Protein AF-A0A7C5D9Q6-F1 (afdb_monomer)

Nearest PDB structures (foldseek):
  1lss-assembly1_A  TM=7.230E-01  e=3.521E-05  Methanocaldococcus jannaschii
  3l4b-assembly1_G  TM=8.053E-01  e=1.606E-04  Thermotoga maritima MSB8
  3l4b-assembly1_D  TM=8.063E-01  e=1.715E-04  Thermotoga maritima MSB8
  4gx5-assembly2_D-3  TM=7.142E-01  e=1.726E-03  Geobacter sulfurreducens PCA
  4gx5-assembly1_A-2  TM=7.140E-01  e=2.401E-03  Geobacter sulfurreducens PCA

Mean predicted aligned error: 12.42 Å

pLDDT: mean 73.27, std 10.48, range [44.25, 91.19]

Radius of gyration: 16.5 Å; Cα contacts (8 Å, |Δi|>4): 208; chains: 1; bounding box: 35×38×38 Å

Secondary structure (DSSP, 8-state):
-----PPPSS-GGG--HHHHHHHHH-SEEEES-HHHHHHHHHHHHHHHT------EEEE--TTTHHHHHHHHHHHHHHS-----EEES-HHHHHHHHHHH---EEES-TT-HHHHHHTTGGG-S-EEE--SSHHHHHHHHHHHHHHT-S-EEE--S---

Solvent-accessible surface area (backbone atoms only — not comparable to full-atom values): 9258 Å² total; per-residue (Å²): 75,83,70,90,74,82,78,52,79,97,40,74,85,69,52,49,71,68,56,53,57,48,53,32,69,30,56,68,46,79,34,66,51,58,67,63,50,52,51,52,51,52,53,47,29,68,76,66,69,54,65,71,58,50,79,50,78,42,69,41,42,95,92,48,39,68,65,50,45,65,75,38,43,69,60,48,58,74,42,69,44,90,59,76,47,70,33,75,48,51,70,57,20,54,50,46,24,72,75,70,73,32,59,45,42,63,32,50,73,74,38,67,69,48,37,56,75,65,46,37,41,76,31,72,58,44,78,32,78,53,93,48,48,67,57,19,51,47,26,49,52,50,40,49,74,52,44,25,72,32,75,49,58,48,62,90,70,86,122

Foldseek 3Di:
DDDDADDDDPDPVPHDPVNLVCQQPDQEAEEQDPVVVVVSVVVCCVVVVGNGRHDDYDHDDDVCPVVVCVVCLVVCVVPDDADEAEECDPVVQVVCCVVSVHHYHNDQLLDLVSCVVVVLQPAQEAEAEDPAVVSQVSSVVSSVVSHHNYYYYDDPDPD

Sequence (159 aa):
MLTLLPTPIGNIAYITYRTLTILESCELILCEDTRVTKHLLSILKERYSLTLSFKDIYSFHQHNGKERLEFLAERIKNERVVLVAIDLNRDVCEMVSAKLGVPAIAGNATDVATLEEAEIGRTDVAVGMMRQSADNLAFCLLAKSAGAKRIITRMANPK

Structure (mmCIF, N/CA/C/O backbone):
data_AF-A0A7C5D9Q6-F1
#
_entry.id   AF-A0A7C5D9Q6-F1
#
loop_
_atom_site.group_PDB
_atom_site.id
_atom_site.type_symbol
_atom_site.label_atom_id
_atom_site.label_alt_id
_atom_site.label_comp_id
_atom_site.label_asym_id
_atom_site.label_entity_id
_atom_site.label_seq_id
_atom_site.pdbx_PDB_ins_code
_atom_site.Cartn_x
_atom_site.Cartn_y
_atom_site.Cartn_z
_atom_site.occupancy
_atom_site.B_iso_or_equiv
_atom_site.auth_seq_id
_atom_site.auth_comp_id
_atom_site.auth_asym_id
_atom_site.auth_atom_id
_atom_site.pdbx_PDB_model_num
ATOM 1 N N . MET A 1 1 ? -4.559 -5.906 5.889 1.00 51.72 1 MET A N 1
ATOM 2 C CA . MET A 1 1 ? -4.710 -5.375 4.518 1.00 51.72 1 MET A CA 1
ATOM 3 C C . MET A 1 1 ? -4.022 -4.022 4.467 1.00 51.72 1 MET A C 1
ATOM 5 O O . MET A 1 1 ? -4.468 -3.126 5.175 1.00 51.72 1 MET A O 1
ATOM 9 N N . LEU A 1 2 ? -2.920 -3.855 3.720 1.00 53.56 2 LEU A N 1
ATOM 10 C CA . LEU A 1 2 ? -2.207 -2.575 3.667 1.00 53.56 2 LEU A CA 1
ATOM 11 C C . LEU A 1 2 ? -3.015 -1.620 2.796 1.00 53.56 2 LEU A C 1
ATOM 13 O O . LEU A 1 2 ? -3.079 -1.774 1.580 1.00 53.56 2 LEU A O 1
ATOM 17 N N . THR A 1 3 ? -3.653 -0.645 3.434 1.00 50.47 3 THR A N 1
ATOM 18 C CA . THR A 1 3 ? -4.518 0.304 2.742 1.00 50.47 3 THR A CA 1
ATOM 19 C C . THR A 1 3 ? -3.914 1.686 2.844 1.00 50.47 3 THR A C 1
ATOM 21 O O . THR A 1 3 ? -3.947 2.311 3.900 1.00 50.47 3 THR A O 1
ATOM 24 N N . LEU A 1 4 ? -3.354 2.183 1.746 1.00 55.75 4 LEU A N 1
ATOM 25 C CA . LEU A 1 4 ? -2.854 3.548 1.724 1.00 55.75 4 LEU A CA 1
ATOM 26 C C . LEU A 1 4 ? -4.045 4.507 1.771 1.00 55.75 4 LEU A C 1
ATOM 28 O O . LEU A 1 4 ? -4.987 4.342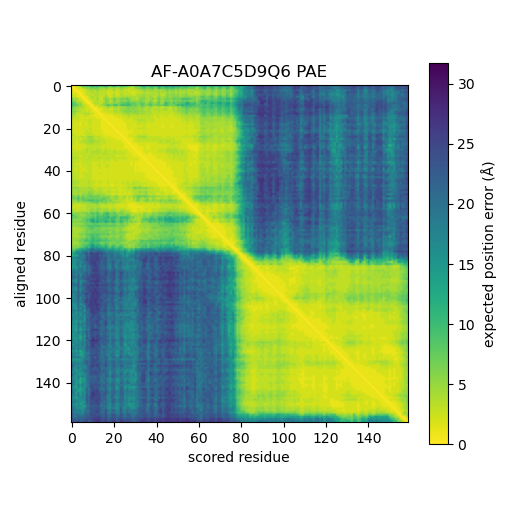 1.001 1.00 55.75 4 LEU A O 1
ATOM 32 N N . LEU A 1 5 ? -4.042 5.506 2.651 1.00 52.62 5 LEU A N 1
ATOM 33 C CA . LEU A 1 5 ? -5.137 6.470 2.823 1.00 52.62 5 LEU A CA 1
ATOM 34 C C . LEU A 1 5 ? -4.762 7.839 2.248 1.00 52.62 5 LEU A C 1
ATOM 36 O O . LEU A 1 5 ? -3.602 8.226 2.349 1.00 52.62 5 LEU A O 1
ATOM 40 N N . PRO A 1 6 ? -5.700 8.576 1.626 1.00 53.03 6 PRO A N 1
ATOM 41 C CA . PRO A 1 6 ? -5.412 9.899 1.116 1.00 53.03 6 PRO A CA 1
ATOM 42 C C . PRO A 1 6 ? -5.662 10.869 2.271 1.00 53.03 6 PRO A C 1
ATOM 44 O O . PRO A 1 6 ? -6.768 10.926 2.815 1.00 53.03 6 PRO A O 1
ATOM 47 N N . THR A 1 7 ? -4.651 11.620 2.687 1.00 55.91 7 THR A N 1
ATOM 48 C CA . THR A 1 7 ? -4.880 12.687 3.660 1.00 55.91 7 THR A CA 1
ATOM 49 C C . THR A 1 7 ? -5.537 13.876 2.949 1.00 55.91 7 THR A C 1
ATOM 51 O O . THR A 1 7 ? -5.125 14.230 1.842 1.00 55.91 7 THR A O 1
ATOM 54 N N . PRO A 1 8 ? -6.586 14.490 3.526 1.00 53.56 8 PRO A N 1
ATOM 55 C CA . PRO A 1 8 ? -7.181 15.686 2.944 1.00 53.56 8 PRO A CA 1
ATOM 56 C C . PRO A 1 8 ? -6.153 16.820 2.924 1.00 53.56 8 PRO A C 1
ATOM 58 O O . PRO A 1 8 ? -5.582 17.161 3.960 1.00 53.56 8 PRO A O 1
ATOM 61 N N . ILE A 1 9 ? -5.922 17.413 1.754 1.00 60.47 9 ILE A N 1
ATOM 62 C CA . ILE A 1 9 ? -5.013 18.554 1.606 1.00 60.47 9 ILE A CA 1
ATOM 63 C C . ILE A 1 9 ? -5.833 19.834 1.776 1.00 60.47 9 ILE A C 1
ATOM 65 O O . ILE A 1 9 ? -6.719 20.124 0.974 1.00 60.47 9 ILE A O 1
ATOM 69 N N . GLY A 1 10 ? -5.563 20.590 2.840 1.00 58.69 10 GLY A N 1
ATOM 70 C CA . GLY A 1 10 ? -6.128 21.925 3.081 1.00 58.69 10 GLY A CA 1
ATOM 71 C C . GLY A 1 10 ? -7.603 21.977 3.506 1.00 58.69 10 GLY A C 1
ATOM 72 O O . GLY A 1 10 ? -7.984 22.910 4.205 1.00 58.69 10 GLY A O 1
ATOM 73 N N . ASN A 1 11 ? -8.432 20.988 3.153 1.00 74.81 11 ASN A N 1
ATOM 74 C CA . ASN A 1 11 ? -9.836 20.927 3.569 1.00 74.81 11 ASN A CA 1
ATOM 75 C C . ASN A 1 11 ? -10.263 19.505 3.954 1.00 74.81 11 ASN A C 1
ATOM 77 O O . ASN A 1 11 ? -10.269 18.591 3.132 1.00 74.81 11 ASN A O 1
ATOM 81 N N . ILE A 1 12 ? -10.694 19.342 5.206 1.00 72.38 12 ILE A N 1
ATOM 82 C CA . ILE A 1 12 ? -11.163 18.068 5.766 1.00 72.38 12 ILE A CA 1
ATOM 83 C C . ILE A 1 12 ? -12.399 17.517 5.050 1.00 72.38 12 ILE A C 1
ATOM 85 O O . ILE A 1 12 ? -12.555 16.301 4.986 1.00 72.38 12 ILE A O 1
ATOM 89 N N . ALA A 1 13 ? -13.234 18.370 4.450 1.00 76.12 13 ALA A N 1
ATOM 90 C CA . ALA A 1 13 ? -14.422 17.936 3.715 1.00 76.12 13 ALA A CA 1
ATOM 91 C C . ALA A 1 13 ? -14.105 17.059 2.488 1.00 76.12 13 ALA A C 1
ATOM 93 O O . ALA A 1 13 ? -14.994 16.385 1.979 1.00 76.12 13 ALA A O 1
ATOM 94 N N . TYR A 1 14 ? -12.850 17.034 2.026 1.00 76.31 14 TYR A N 1
ATOM 95 C CA . TYR A 1 14 ? -12.409 16.164 0.934 1.00 76.31 14 TYR A CA 1
ATOM 96 C C . TYR A 1 14 ? -12.137 14.720 1.364 1.00 76.31 14 TYR A C 1
ATOM 98 O O . TYR A 1 14 ? -11.804 13.879 0.526 1.00 76.31 14 TYR A O 1
ATOM 106 N N . ILE A 1 15 ? -12.270 14.400 2.655 1.00 73.00 15 ILE A N 1
ATOM 107 C CA . ILE A 1 15 ? -12.149 13.020 3.106 1.00 73.00 15 ILE A CA 1
ATOM 108 C C . ILE A 1 15 ? -13.320 12.176 2.593 1.00 73.00 15 ILE A C 1
ATOM 110 O O . ILE A 1 15 ? -14.485 12.548 2.701 1.00 73.00 15 ILE A O 1
ATOM 114 N N . THR A 1 16 ? -13.009 11.014 2.019 1.00 75.81 16 THR A N 1
ATOM 115 C CA . THR A 1 16 ? -14.039 10.106 1.499 1.00 75.81 16 THR A CA 1
ATOM 116 C C . THR A 1 16 ? -14.626 9.245 2.610 1.00 75.81 16 THR A C 1
ATOM 118 O O . THR A 1 16 ? -13.912 8.854 3.535 1.00 75.81 16 THR A O 1
ATOM 121 N N . TYR A 1 17 ? -15.893 8.845 2.467 1.00 79.50 17 TYR A N 1
ATOM 122 C CA . TYR A 1 17 ? -16.523 7.888 3.381 1.00 79.50 17 TYR A CA 1
ATOM 123 C C . TYR A 1 17 ? -15.722 6.579 3.494 1.00 79.50 17 TYR A C 1
ATOM 125 O O . TYR A 1 17 ? -15.516 6.065 4.589 1.00 79.50 17 TYR A O 1
ATOM 133 N N . ARG A 1 18 ? -15.147 6.096 2.381 1.00 70.44 18 ARG A N 1
ATOM 134 C CA . ARG A 1 18 ? -14.270 4.913 2.383 1.00 70.44 18 ARG A CA 1
ATOM 135 C C . ARG A 1 18 ? -13.062 5.104 3.309 1.00 70.44 18 ARG A C 1
ATOM 137 O O . ARG A 1 18 ? -12.752 4.203 4.080 1.00 70.44 18 ARG A O 1
ATOM 144 N N . THR A 1 19 ? -12.406 6.266 3.278 1.00 71.25 19 THR A N 1
ATOM 145 C CA . THR A 1 19 ? -11.290 6.576 4.190 1.00 71.25 19 THR A CA 1
ATOM 146 C C . THR A 1 19 ? -11.724 6.491 5.653 1.00 71.25 19 THR A C 1
ATOM 148 O O . THR A 1 19 ? -11.007 5.897 6.450 1.00 71.25 19 THR A O 1
ATOM 151 N N . LEU A 1 20 ? -12.901 7.028 5.991 1.00 78.94 20 LEU A N 1
ATOM 152 C CA . LEU A 1 20 ? -13.446 6.980 7.352 1.00 78.94 20 LEU A CA 1
ATOM 153 C C . LEU A 1 20 ? -13.665 5.532 7.814 1.00 78.94 20 LEU A C 1
ATOM 155 O O . LEU A 1 20 ? -13.127 5.140 8.843 1.00 78.94 20 LEU A O 1
ATOM 159 N N . THR A 1 21 ? -14.328 4.705 6.999 1.00 80.00 21 THR A N 1
ATOM 160 C CA . THR A 1 21 ? -14.588 3.291 7.344 1.00 80.00 21 THR A CA 1
ATOM 161 C C . THR A 1 21 ? -13.310 2.470 7.555 1.00 80.00 21 THR A C 1
ATOM 163 O O . THR A 1 21 ? -13.255 1.592 8.416 1.00 80.00 21 THR A O 1
ATOM 166 N N . ILE A 1 22 ? -12.250 2.764 6.793 1.00 70.75 22 ILE A N 1
ATOM 167 C CA . ILE A 1 22 ? -10.950 2.103 6.962 1.00 70.75 22 ILE A CA 1
ATOM 168 C C . ILE A 1 22 ? -10.277 2.570 8.257 1.00 70.75 22 ILE A C 1
ATOM 170 O O . ILE A 1 22 ? -9.684 1.752 8.948 1.00 70.75 22 ILE A O 1
ATOM 174 N N . LEU A 1 23 ? -10.373 3.856 8.606 1.00 74.38 23 LEU A N 1
ATOM 175 C CA . LEU A 1 23 ? -9.816 4.388 9.856 1.00 74.38 23 LEU A CA 1
ATOM 176 C C . LEU A 1 23 ? -10.498 3.811 11.105 1.00 74.38 23 LEU A C 1
ATOM 178 O O . LEU A 1 23 ? -9.845 3.650 12.133 1.00 74.38 23 LEU A O 1
ATOM 182 N N . GLU A 1 24 ? -11.790 3.492 11.03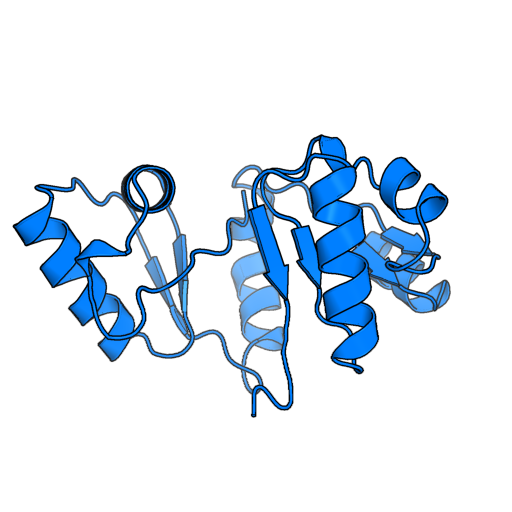0 1.00 80.81 24 GLU A N 1
ATOM 183 C CA . GLU A 1 24 ? -12.522 2.868 12.142 1.00 80.81 24 GLU A CA 1
ATOM 184 C C . GLU A 1 24 ? -12.155 1.393 12.351 1.00 80.81 24 GLU A C 1
ATOM 186 O O . GLU A 1 24 ? -12.166 0.906 13.483 1.00 80.81 24 GLU A O 1
ATOM 191 N N . SER A 1 25 ? -11.799 0.694 11.271 1.00 75.62 25 SER A N 1
ATOM 192 C CA . SER A 1 25 ? -11.538 -0.752 11.269 1.00 75.62 25 SER A CA 1
ATOM 193 C C . SER A 1 25 ? -10.056 -1.134 11.221 1.00 75.62 25 SER A C 1
ATOM 195 O O . SER A 1 25 ? -9.737 -2.319 11.308 1.00 75.62 25 SER A O 1
ATOM 197 N N . CYS A 1 26 ? -9.137 -0.175 11.072 1.00 70.50 26 CYS A N 1
ATOM 198 C CA . CYS A 1 26 ? -7.708 -0.471 11.038 1.00 70.50 26 CYS A CA 1
ATOM 199 C C . CYS A 1 26 ? -7.143 -0.753 12.437 1.00 70.50 26 CYS A C 1
ATOM 201 O O . CYS A 1 26 ? -7.572 -0.169 13.428 1.00 70.50 26 CYS A O 1
ATOM 203 N N . GLU A 1 27 ? -6.138 -1.631 12.510 1.00 73.94 27 GLU A N 1
ATOM 204 C CA . GLU A 1 27 ? -5.421 -1.948 13.756 1.00 73.94 27 GLU A CA 1
ATOM 205 C C . GLU A 1 27 ? -4.095 -1.180 13.891 1.00 73.94 27 GLU A C 1
ATOM 207 O O . GLU A 1 27 ? -3.603 -0.966 15.001 1.00 73.94 27 GLU A O 1
ATOM 212 N N . LEU A 1 28 ? -3.540 -0.725 12.764 1.00 74.88 28 LEU A N 1
ATOM 213 C CA . LEU A 1 28 ? -2.219 -0.116 12.649 1.00 74.88 28 LEU A CA 1
ATOM 214 C C . LEU A 1 28 ? -2.243 1.040 11.642 1.00 74.88 28 LEU A C 1
ATOM 216 O O . LEU A 1 28 ? -2.767 0.894 10.535 1.00 74.88 28 LEU A O 1
ATOM 220 N N . ILE A 1 29 ? -1.617 2.169 11.990 1.00 73.38 29 ILE A N 1
ATOM 221 C CA . ILE A 1 29 ? -1.418 3.304 11.075 1.00 73.38 29 ILE A CA 1
ATOM 222 C C . ILE A 1 29 ? 0.075 3.564 10.874 1.00 73.38 29 ILE A C 1
ATOM 224 O O . ILE A 1 29 ? 0.825 3.767 11.830 1.00 73.38 29 ILE A O 1
ATOM 228 N N . LEU A 1 30 ? 0.493 3.619 9.609 1.00 73.38 30 LEU A N 1
ATOM 229 C CA . LEU A 1 30 ? 1.813 4.089 9.193 1.00 73.38 30 LEU A CA 1
ATOM 230 C C . LEU A 1 30 ? 1.662 5.465 8.547 1.00 73.38 30 LEU A C 1
ATOM 232 O O . LEU A 1 30 ? 0.877 5.627 7.614 1.00 73.38 30 LEU A O 1
ATOM 236 N N . CYS A 1 31 ? 2.394 6.457 9.043 1.00 64.38 31 CYS A N 1
ATOM 237 C CA . CYS A 1 31 ? 2.303 7.832 8.555 1.00 64.38 31 CYS A CA 1
ATOM 238 C C . CYS A 1 31 ? 3.662 8.533 8.572 1.00 64.38 31 CYS A C 1
ATOM 240 O O . CYS A 1 31 ? 4.518 8.188 9.376 1.00 64.38 31 CYS A O 1
ATOM 242 N N . GLU A 1 32 ? 3.856 9.550 7.738 1.00 67.25 32 GLU A N 1
ATOM 243 C CA . GLU A 1 32 ? 5.118 10.300 7.681 1.00 67.25 32 GLU A CA 1
ATOM 244 C C . GLU A 1 32 ? 5.403 11.045 8.997 1.00 67.25 32 GLU A C 1
ATOM 246 O O . GLU A 1 32 ? 6.430 10.814 9.639 1.00 67.25 32 GLU A O 1
ATOM 251 N N . ASP A 1 33 ? 4.442 11.858 9.451 1.00 76.00 33 ASP A N 1
ATOM 252 C CA . ASP A 1 33 ? 4.499 12.593 10.714 1.00 76.00 33 ASP A CA 1
ATOM 253 C C . ASP A 1 33 ? 3.347 12.173 11.639 1.00 76.00 33 ASP A C 1
ATOM 255 O O . ASP A 1 33 ? 2.159 12.386 11.364 1.00 76.00 33 ASP A O 1
ATOM 259 N N . THR A 1 34 ? 3.706 11.582 12.779 1.00 77.62 34 THR A N 1
ATOM 260 C CA . THR A 1 34 ? 2.738 11.100 13.773 1.00 77.62 34 THR A CA 1
ATOM 261 C C . THR A 1 34 ? 2.004 12.227 14.501 1.00 77.62 34 THR A C 1
ATOM 263 O O . THR A 1 34 ? 0.874 12.016 14.934 1.00 77.62 34 THR A O 1
ATOM 266 N N . ARG A 1 35 ? 2.587 13.425 14.631 1.00 81.31 35 ARG A N 1
ATOM 267 C CA . ARG A 1 35 ? 1.968 14.577 15.309 1.00 81.31 35 ARG A CA 1
ATOM 268 C C . ARG A 1 35 ? 0.850 15.151 14.450 1.00 81.31 35 ARG A C 1
ATOM 270 O O . ARG A 1 35 ? -0.275 15.293 14.924 1.00 81.31 35 ARG A O 1
ATOM 277 N N . VAL A 1 36 ? 1.148 15.398 13.174 1.00 75.25 36 VAL A N 1
ATOM 278 C CA . VAL A 1 36 ? 0.174 15.892 12.189 1.00 75.25 36 VAL A CA 1
ATOM 279 C C . VAL A 1 36 ? -0.955 14.879 12.006 1.00 75.25 36 VAL A C 1
ATOM 281 O O . VAL A 1 36 ? -2.130 15.240 12.045 1.00 75.25 36 VAL A O 1
ATOM 284 N N . THR A 1 37 ? -0.612 13.594 11.890 1.00 76.56 37 THR A N 1
ATOM 285 C CA . THR A 1 37 ? -1.602 12.525 11.707 1.00 76.56 37 THR A CA 1
ATOM 286 C C . THR A 1 37 ? -2.516 12.383 12.923 1.00 76.56 37 THR A C 1
ATOM 288 O O . THR A 1 37 ? -3.730 12.309 12.762 1.00 76.56 37 THR A O 1
ATOM 291 N N . LYS A 1 38 ? -1.976 12.419 14.149 1.00 82.81 38 LYS A N 1
ATOM 292 C CA . LYS A 1 38 ? -2.794 12.397 15.376 1.00 82.81 38 LYS A CA 1
ATOM 293 C C . LYS A 1 38 ? -3.744 13.590 15.454 1.00 82.81 38 LYS A C 1
ATOM 295 O O . LYS A 1 38 ? -4.902 13.416 15.825 1.00 82.81 38 LYS A O 1
ATOM 300 N N . HIS A 1 39 ? -3.277 14.779 15.073 1.00 82.31 39 HIS A N 1
ATOM 301 C CA . HIS A 1 39 ? -4.121 15.968 15.037 1.00 82.31 39 HIS A CA 1
ATOM 302 C C . HIS A 1 39 ? -5.268 15.822 14.025 1.00 82.31 39 HIS A C 1
ATOM 304 O O . HIS A 1 39 ? -6.426 16.029 14.383 1.00 82.31 39 HIS A O 1
ATOM 310 N N . LEU A 1 40 ? -4.974 15.367 12.801 1.00 77.00 40 LEU A N 1
ATOM 311 C CA . LEU A 1 40 ? -5.989 15.078 11.785 1.00 77.00 40 LEU A CA 1
ATOM 312 C C . LEU A 1 40 ? -7.025 14.060 12.286 1.00 77.00 40 LEU A C 1
ATOM 314 O O . LEU A 1 40 ? -8.224 14.303 12.172 1.00 77.00 40 LEU A O 1
ATOM 318 N N . LEU A 1 41 ? -6.581 12.944 12.871 1.00 81.44 41 LEU A N 1
ATOM 319 C CA . LEU A 1 41 ? -7.470 11.905 13.403 1.00 81.44 41 LEU A CA 1
ATOM 320 C C . LEU A 1 41 ? -8.393 12.440 14.502 1.00 81.44 41 LEU A C 1
ATOM 322 O O . LEU A 1 41 ? -9.564 12.070 14.531 1.00 81.44 41 LEU A O 1
ATOM 326 N N . SER A 1 42 ? -7.901 13.336 15.363 1.00 85.50 42 SER A N 1
ATOM 327 C CA . SER A 1 42 ? -8.724 13.995 16.383 1.00 85.50 42 SER A CA 1
ATOM 328 C C . SER A 1 42 ? -9.856 14.807 15.756 1.00 85.50 42 SER A C 1
ATOM 330 O O . SER A 1 42 ? -11.007 14.662 16.160 1.00 85.50 42 SER A O 1
ATOM 332 N N . ILE A 1 43 ? -9.550 15.615 14.736 1.00 85.62 43 ILE A N 1
ATOM 333 C CA . ILE A 1 43 ? -10.564 16.439 14.066 1.00 85.62 43 ILE A CA 1
ATOM 334 C C . ILE A 1 43 ? -11.587 15.553 13.346 1.00 85.62 43 ILE A C 1
ATOM 336 O O . ILE A 1 43 ? -12.786 15.815 13.399 1.00 85.62 43 ILE A O 1
ATOM 340 N N . LEU A 1 44 ? -11.130 14.490 12.679 1.00 79.81 44 LEU A N 1
ATOM 341 C CA . LEU A 1 44 ? -12.016 13.550 11.993 1.00 79.81 44 LEU A CA 1
ATOM 342 C C . LEU A 1 44 ? -12.933 12.815 12.972 1.00 79.81 44 LEU A C 1
ATOM 344 O O . LEU A 1 44 ? -14.120 12.660 12.697 1.00 79.81 44 LEU A O 1
ATOM 348 N N . LYS A 1 45 ? -12.395 12.407 14.125 1.00 87.56 45 LYS A N 1
ATOM 349 C CA . LYS A 1 45 ? -13.160 11.764 15.191 1.00 87.56 45 LYS A CA 1
ATOM 350 C C . LYS A 1 45 ? -14.282 12.663 15.697 1.00 87.56 45 LYS A C 1
ATOM 352 O O . LYS A 1 45 ? -15.412 12.207 15.798 1.00 87.56 45 LYS A O 1
ATOM 357 N N . GLU A 1 46 ? -13.978 13.924 15.984 1.00 89.12 46 GLU A N 1
ATOM 358 C CA . GLU A 1 46 ? -14.964 14.888 16.475 1.00 89.12 46 GLU A CA 1
ATOM 359 C C . GLU A 1 46 ? -16.019 15.207 15.407 1.00 89.12 46 GLU A C 1
ATOM 361 O O . GLU A 1 46 ? -17.218 15.099 15.656 1.00 89.12 46 GLU A O 1
ATOM 366 N N . ARG A 1 47 ? -15.578 15.528 14.186 1.00 88.56 47 ARG A N 1
ATOM 367 C CA . ARG A 1 47 ? -16.450 16.010 13.107 1.00 88.56 47 ARG A CA 1
ATOM 368 C C . ARG A 1 47 ? -17.369 14.940 12.520 1.00 88.56 47 ARG A C 1
ATOM 370 O O . ARG A 1 47 ? -18.460 15.274 12.067 1.00 88.56 47 ARG A O 1
ATOM 377 N N . TYR A 1 48 ? -16.917 13.688 12.486 1.00 85.69 48 TYR A N 1
ATOM 378 C CA . TYR A 1 48 ? -17.657 12.566 11.896 1.00 85.69 48 TYR A CA 1
ATOM 379 C C . TYR A 1 48 ? -18.079 11.519 12.931 1.00 85.69 48 TYR A C 1
ATOM 381 O O . TYR A 1 48 ? -18.567 10.461 12.549 1.00 85.69 48 TYR A O 1
ATOM 389 N N . SER A 1 49 ? -17.888 11.802 14.224 1.00 90.12 49 SER A N 1
ATOM 390 C CA . SER A 1 49 ? -18.241 10.903 15.333 1.00 90.12 49 SER A CA 1
ATOM 391 C C . SER A 1 49 ? -17.662 9.486 15.182 1.00 90.12 49 SER A C 1
ATOM 393 O O . SER A 1 49 ? -18.328 8.502 15.495 1.00 90.12 49 SER A O 1
ATOM 395 N N . LEU A 1 50 ? -16.419 9.382 14.693 1.00 84.38 50 LEU A N 1
ATOM 396 C CA . LEU A 1 50 ? -15.778 8.093 14.399 1.00 84.38 50 LEU A CA 1
ATOM 397 C C . LEU A 1 50 ? -15.437 7.313 15.669 1.00 84.38 50 LEU A C 1
ATOM 399 O O . LEU A 1 50 ? -14.941 7.873 16.654 1.00 84.38 50 LEU A O 1
ATOM 403 N N . THR A 1 51 ? -15.558 5.990 15.593 1.00 87.75 51 THR A N 1
ATOM 404 C CA . THR A 1 51 ? -14.993 5.076 16.591 1.00 87.75 51 THR A CA 1
ATOM 405 C C . THR A 1 51 ? -13.711 4.459 16.043 1.00 87.75 51 THR A C 1
ATOM 407 O O . THR A 1 51 ? -13.726 3.508 15.271 1.00 87.75 51 THR A O 1
ATOM 410 N N . LEU A 1 52 ? -12.573 5.038 16.426 1.00 78.94 52 LEU A N 1
ATOM 411 C CA . LEU A 1 52 ? -11.253 4.603 15.968 1.00 78.94 52 LEU A CA 1
ATOM 412 C C . LEU A 1 52 ? -10.737 3.446 16.838 1.00 78.94 52 LEU A C 1
ATOM 414 O O . LEU A 1 52 ? -10.605 3.616 18.050 1.00 78.94 52 LEU A O 1
ATOM 418 N N . SER A 1 53 ? -10.425 2.307 16.211 1.00 74.06 53 SER A N 1
ATOM 419 C CA . SER A 1 53 ? -10.062 1.050 16.899 1.00 74.06 53 SER A CA 1
ATOM 420 C C . SER A 1 53 ? -8.578 0.670 16.798 1.00 74.06 53 SER A C 1
ATOM 422 O O . SER A 1 53 ? -8.174 -0.377 17.309 1.00 74.06 53 SER A O 1
ATOM 424 N N . PHE A 1 54 ? -7.754 1.488 16.136 1.00 76.00 54 PHE A N 1
ATOM 425 C CA . PHE A 1 54 ? -6.337 1.179 15.943 1.00 76.00 54 PHE A CA 1
ATOM 426 C C . PHE A 1 54 ? -5.563 1.175 17.266 1.00 76.00 54 PHE A C 1
ATOM 428 O O . PHE A 1 54 ? -5.802 1.994 18.154 1.00 76.00 54 PHE A O 1
ATOM 435 N N . LYS A 1 55 ? -4.597 0.261 17.378 1.00 71.69 55 LYS A N 1
ATOM 436 C CA . LYS A 1 55 ? -3.768 0.072 18.577 1.00 71.69 55 LYS A CA 1
ATOM 437 C C . LYS A 1 55 ? -2.509 0.929 18.528 1.00 71.69 55 LYS A C 1
ATOM 439 O O . LYS A 1 55 ? -2.142 1.532 19.530 1.00 71.69 55 LYS A O 1
ATOM 444 N N . ASP A 1 56 ? -1.883 1.024 17.354 1.00 76.56 56 ASP A N 1
ATOM 445 C CA . ASP A 1 56 ? -0.579 1.667 17.197 1.00 76.56 56 ASP A CA 1
ATOM 446 C C . ASP A 1 56 ? -0.511 2.619 15.995 1.00 76.56 56 ASP A C 1
ATOM 448 O O . ASP A 1 56 ? -1.105 2.386 14.939 1.00 76.56 56 ASP A O 1
ATOM 452 N N . ILE A 1 57 ? 0.294 3.677 16.145 1.00 78.75 57 ILE A N 1
ATOM 453 C CA . ILE A 1 57 ? 0.691 4.598 15.072 1.00 78.75 57 ILE A CA 1
ATOM 454 C C . ILE A 1 57 ? 2.220 4.657 15.017 1.00 78.75 57 ILE A C 1
ATOM 456 O O . ILE A 1 57 ? 2.851 5.008 16.017 1.00 78.75 57 ILE A O 1
ATOM 460 N N . TYR A 1 58 ? 2.811 4.419 13.844 1.00 76.50 58 TYR A N 1
ATOM 461 C CA . TYR A 1 58 ? 4.258 4.526 13.632 1.00 76.50 58 TYR A CA 1
ATOM 462 C C . TYR A 1 58 ? 4.623 5.528 12.542 1.00 76.50 58 TYR A C 1
ATOM 464 O O . TYR A 1 58 ? 3.928 5.671 11.535 1.00 76.50 58 TYR A O 1
ATOM 472 N N . SER A 1 59 ? 5.774 6.182 12.729 1.00 76.44 59 SER A N 1
ATOM 473 C CA . SER A 1 59 ? 6.387 6.969 11.665 1.00 76.44 59 SER A CA 1
ATOM 474 C C . SER A 1 59 ? 6.951 6.063 10.570 1.00 76.44 59 SER A C 1
ATOM 476 O O . SER A 1 59 ? 7.631 5.073 10.865 1.00 76.44 59 SER A O 1
ATOM 478 N N . PHE A 1 60 ? 6.697 6.433 9.318 1.00 71.75 60 PHE A N 1
ATOM 479 C CA . PHE A 1 60 ? 7.157 5.738 8.124 1.00 71.75 60 PHE A CA 1
ATOM 480 C C . PHE A 1 60 ? 7.569 6.749 7.049 1.00 71.75 60 PHE A C 1
ATOM 482 O O . PHE A 1 60 ? 6.725 7.400 6.438 1.00 71.75 60 PHE A O 1
ATOM 489 N N . HIS A 1 61 ? 8.874 6.895 6.836 1.00 72.19 61 HIS A N 1
ATOM 490 C CA . HIS A 1 61 ? 9.472 7.840 5.895 1.00 72.19 61 HIS A CA 1
ATOM 491 C C . HIS A 1 61 ? 10.779 7.282 5.308 1.00 72.19 61 HIS A C 1
ATOM 493 O O . HIS A 1 61 ? 11.315 6.274 5.768 1.00 72.19 61 HIS A O 1
ATOM 499 N N . GLN A 1 62 ? 11.333 7.961 4.301 1.00 54.78 62 GLN A N 1
ATOM 500 C CA . GLN A 1 62 ? 12.461 7.476 3.488 1.00 54.78 62 GLN A CA 1
ATOM 501 C C . GLN A 1 62 ? 13.683 6.973 4.285 1.00 54.78 62 GLN A C 1
ATOM 503 O O . GLN A 1 62 ? 14.350 6.039 3.857 1.00 54.78 62 GLN A O 1
ATOM 508 N N . HIS A 1 63 ? 13.956 7.554 5.459 1.00 64.25 63 HIS A N 1
ATOM 509 C CA . HIS A 1 63 ? 15.101 7.183 6.299 1.00 64.25 63 HIS A CA 1
ATOM 510 C C . HIS A 1 63 ? 14.870 5.986 7.234 1.00 64.25 63 HIS A C 1
ATOM 512 O O . HIS A 1 63 ? 15.845 5.393 7.674 1.00 64.25 63 HIS A O 1
ATOM 518 N N . ASN A 1 64 ? 13.620 5.630 7.556 1.00 72.00 64 ASN A N 1
ATOM 519 C CA . ASN A 1 64 ? 13.317 4.570 8.531 1.00 72.00 64 ASN A CA 1
ATOM 520 C C . ASN A 1 64 ? 12.457 3.433 7.962 1.00 72.00 64 ASN A C 1
ATOM 522 O O . ASN A 1 64 ? 12.196 2.458 8.660 1.00 72.00 64 ASN A O 1
ATOM 526 N N . GLY A 1 65 ? 12.011 3.545 6.707 1.00 66.88 65 GLY A N 1
ATOM 527 C CA . GLY A 1 65 ? 11.025 2.632 6.139 1.00 66.88 65 GLY A CA 1
ATOM 528 C C . GLY A 1 65 ? 11.477 1.173 6.117 1.00 66.88 65 GLY A C 1
ATOM 529 O O . GLY A 1 65 ? 10.680 0.292 6.416 1.00 66.88 65 GLY A O 1
ATOM 530 N N . LYS A 1 66 ? 12.757 0.906 5.828 1.00 69.25 66 LYS A N 1
ATOM 531 C CA . LYS A 1 66 ? 13.282 -0.466 5.753 1.00 69.25 66 LYS A CA 1
ATOM 532 C C . LYS A 1 66 ? 13.283 -1.161 7.117 1.00 69.25 66 LYS A C 1
ATOM 534 O O . LYS A 1 66 ? 12.668 -2.209 7.264 1.00 69.25 66 LYS A O 1
ATOM 539 N N . GLU A 1 67 ? 13.900 -0.538 8.116 1.00 73.75 67 GLU A N 1
ATOM 540 C CA . GLU A 1 67 ? 13.937 -1.054 9.490 1.00 73.75 67 GLU A CA 1
ATOM 541 C C . GLU A 1 67 ? 12.522 -1.164 10.082 1.00 73.75 67 GLU A C 1
ATOM 543 O O . GLU A 1 67 ? 12.185 -2.138 10.754 1.00 73.75 67 GLU A O 1
ATOM 548 N N . ARG A 1 68 ? 11.641 -0.201 9.772 1.00 74.62 68 ARG A N 1
ATOM 549 C CA . ARG A 1 68 ? 10.243 -0.225 10.217 1.00 74.62 68 ARG A CA 1
ATOM 550 C C . ARG A 1 68 ? 9.443 -1.354 9.564 1.00 74.62 68 ARG A C 1
ATOM 552 O O . ARG A 1 68 ? 8.620 -1.960 10.244 1.00 74.62 68 ARG A O 1
ATOM 559 N N . LEU A 1 69 ? 9.669 -1.645 8.281 1.00 70.69 69 LEU A N 1
ATOM 560 C CA . LEU A 1 69 ? 9.057 -2.794 7.608 1.00 70.69 69 LEU A CA 1
ATOM 561 C C . LEU A 1 69 ? 9.534 -4.108 8.218 1.00 70.69 69 LEU A C 1
ATOM 563 O O . LEU A 1 69 ? 8.704 -4.970 8.472 1.00 70.69 69 LEU A O 1
ATOM 567 N N . GLU A 1 70 ? 10.832 -4.248 8.486 1.00 75.75 70 GLU A N 1
ATOM 568 C CA . GLU A 1 70 ? 11.394 -5.445 9.125 1.00 75.75 70 GLU A CA 1
ATOM 569 C C . GLU A 1 70 ? 10.801 -5.655 10.527 1.00 75.75 70 GLU A C 1
ATOM 571 O O . GLU A 1 70 ? 10.345 -6.751 10.845 1.00 75.75 70 GLU A O 1
ATOM 576 N N . PHE A 1 71 ? 10.690 -4.589 11.326 1.00 75.31 71 PHE A N 1
ATOM 577 C CA . PHE A 1 71 ? 10.064 -4.628 12.652 1.00 75.31 71 PHE A CA 1
ATOM 578 C C . PHE A 1 71 ? 8.576 -5.018 12.614 1.00 75.31 71 PHE A C 1
ATOM 580 O O . PHE A 1 71 ? 8.083 -5.704 13.508 1.00 75.31 71 PHE A O 1
ATOM 587 N N . LEU A 1 72 ? 7.842 -4.576 11.589 1.00 72.06 72 LEU A N 1
ATOM 588 C CA . LEU A 1 72 ? 6.395 -4.786 11.485 1.00 72.06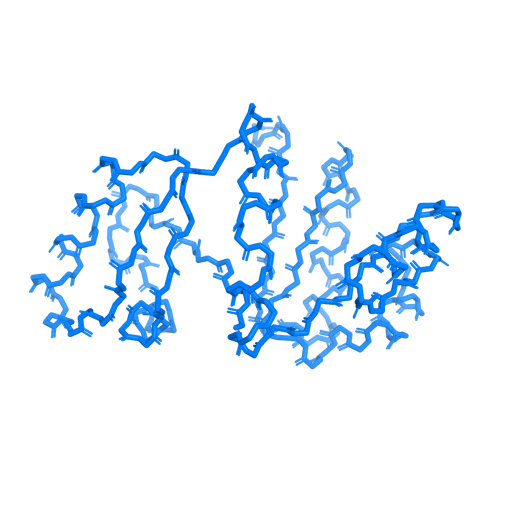 72 LEU A CA 1
ATOM 589 C C . LEU A 1 72 ? 6.007 -5.973 10.599 1.00 72.06 72 LEU A C 1
ATOM 591 O O . LEU A 1 72 ? 4.818 -6.267 10.497 1.00 72.06 72 LEU A O 1
ATOM 595 N N . ALA A 1 73 ? 6.967 -6.664 9.981 1.00 69.94 73 ALA A N 1
ATOM 596 C CA . ALA A 1 73 ? 6.722 -7.690 8.968 1.00 69.94 73 ALA A CA 1
ATOM 597 C C . ALA A 1 73 ? 5.751 -8.780 9.447 1.00 69.94 73 ALA A C 1
ATOM 599 O O . ALA A 1 73 ? 4.795 -9.106 8.746 1.00 69.94 73 ALA A O 1
ATOM 600 N N . GLU A 1 74 ? 5.938 -9.287 10.666 1.00 67.75 74 GLU A N 1
ATOM 601 C CA . GLU A 1 74 ? 5.081 -10.326 11.251 1.00 67.75 74 GLU A CA 1
ATOM 602 C C . GLU A 1 74 ? 3.662 -9.827 11.559 1.00 67.75 74 GLU A C 1
ATOM 604 O O . GLU A 1 74 ? 2.684 -10.550 11.370 1.00 67.75 74 GLU A O 1
ATOM 609 N N . ARG A 1 75 ? 3.513 -8.564 11.974 1.00 66.62 75 ARG A N 1
ATOM 610 C CA . ARG A 1 75 ? 2.190 -7.954 12.196 1.00 66.62 75 ARG A CA 1
ATOM 611 C C . ARG A 1 75 ? 1.462 -7.731 10.874 1.00 66.62 75 ARG A C 1
ATOM 613 O O . ARG A 1 75 ? 0.299 -8.089 10.735 1.00 66.62 75 ARG A O 1
ATOM 620 N N . ILE A 1 76 ? 2.184 -7.227 9.874 1.00 63.56 76 ILE A N 1
ATOM 621 C CA . ILE A 1 76 ? 1.676 -7.013 8.515 1.00 63.56 76 ILE A CA 1
ATOM 622 C C . ILE A 1 76 ? 1.250 -8.347 7.875 1.00 63.56 76 ILE A C 1
ATOM 624 O O . ILE A 1 76 ? 0.221 -8.388 7.204 1.00 63.56 76 ILE A O 1
ATOM 628 N N . LYS A 1 77 ? 1.986 -9.444 8.104 1.00 59.97 77 LYS A N 1
ATOM 629 C CA . LYS A 1 77 ? 1.645 -10.788 7.598 1.00 59.97 77 LYS A CA 1
ATOM 630 C C . LYS A 1 77 ? 0.384 -11.375 8.234 1.00 59.97 77 LYS A C 1
ATOM 632 O O . LYS A 1 77 ? -0.446 -11.936 7.524 1.00 59.97 77 LYS A O 1
ATOM 637 N N . ASN A 1 78 ? 0.227 -11.247 9.551 1.00 56.19 78 ASN A N 1
ATOM 638 C CA . ASN A 1 78 ? -0.905 -11.835 10.276 1.00 56.19 78 ASN A CA 1
ATOM 639 C C . ASN A 1 78 ? -2.217 -11.047 10.095 1.00 56.19 78 ASN A C 1
ATOM 641 O O . ASN A 1 78 ? -3.309 -11.596 10.241 1.00 56.19 78 ASN A O 1
ATOM 645 N N . GLU A 1 79 ? -2.138 -9.778 9.698 1.00 53.56 79 GLU A N 1
ATOM 646 C CA . GLU A 1 79 ? -3.295 -8.914 9.471 1.00 53.56 79 GLU A CA 1
ATOM 647 C C . GLU A 1 79 ? -3.702 -8.885 7.979 1.00 53.56 79 GLU A C 1
ATOM 649 O O . GLU A 1 79 ? -3.524 -7.874 7.314 1.00 53.56 79 GLU A O 1
ATOM 654 N N . ARG A 1 80 ? -4.258 -9.974 7.412 1.00 44.25 80 ARG A N 1
ATOM 655 C CA . ARG A 1 80 ? -4.804 -10.100 6.021 1.00 44.25 80 ARG A CA 1
ATOM 656 C C . ARG A 1 80 ? -4.219 -9.115 4.983 1.00 44.25 80 ARG A C 1
ATOM 658 O O . ARG A 1 80 ? -4.939 -8.231 4.512 1.00 44.25 80 ARG A O 1
ATOM 665 N N . VAL A 1 81 ? -2.933 -9.191 4.638 1.00 49.38 81 VAL A N 1
ATOM 666 C CA . VAL A 1 81 ? -2.342 -8.419 3.522 1.00 49.38 81 VAL A CA 1
ATOM 667 C C . VAL A 1 81 ? -1.880 -9.384 2.440 1.00 49.38 81 VAL A C 1
ATOM 669 O O . VAL A 1 81 ? -0.980 -10.177 2.680 1.00 49.38 81 VAL A O 1
ATOM 672 N N . VAL A 1 82 ? -2.458 -9.286 1.243 1.00 45.06 82 VAL A N 1
ATOM 673 C CA . VAL A 1 82 ? -1.871 -9.879 0.036 1.00 45.06 82 VAL A CA 1
ATOM 674 C C . VAL A 1 82 ? -1.159 -8.751 -0.698 1.00 45.06 82 VAL A C 1
ATOM 676 O O . VAL A 1 82 ? -1.789 -7.771 -1.093 1.00 45.06 82 VAL A O 1
ATOM 679 N N . LEU A 1 83 ? 0.163 -8.851 -0.794 1.00 50.28 83 LEU A N 1
ATOM 680 C CA . LEU A 1 83 ? 1.010 -7.922 -1.532 1.00 50.28 83 LEU A CA 1
ATOM 681 C C . LEU A 1 83 ? 1.444 -8.625 -2.817 1.00 50.28 83 LEU A C 1
ATOM 683 O O . LEU A 1 83 ? 1.900 -9.761 -2.753 1.00 50.28 83 LEU A O 1
ATOM 687 N N . VAL A 1 84 ? 1.313 -7.959 -3.959 1.00 51.75 84 VAL A N 1
ATOM 688 C CA . VAL A 1 84 ? 1.921 -8.404 -5.216 1.00 51.75 84 VAL A CA 1
ATOM 689 C C . VAL A 1 84 ? 2.939 -7.346 -5.612 1.00 51.75 84 VAL A C 1
ATOM 691 O O . VAL A 1 84 ? 2.592 -6.169 -5.732 1.00 51.75 84 VAL A O 1
ATOM 694 N N . ALA A 1 85 ? 4.203 -7.743 -5.728 1.00 61.41 85 ALA A N 1
ATOM 695 C CA . ALA A 1 85 ? 5.283 -6.858 -6.155 1.00 61.41 85 ALA A CA 1
ATOM 696 C C . ALA A 1 85 ? 5.512 -7.007 -7.664 1.00 61.41 85 ALA A C 1
A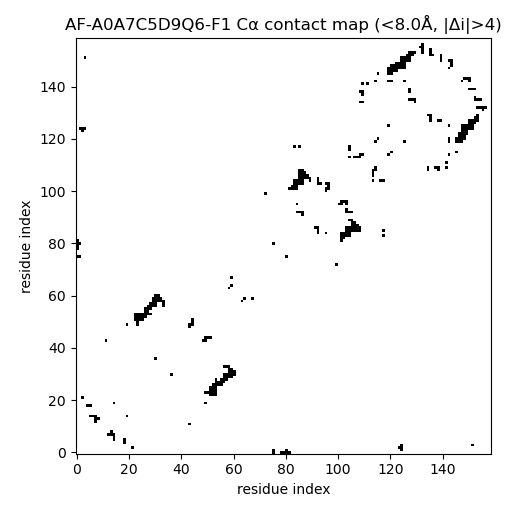TOM 698 O O . ALA A 1 85 ? 5.486 -8.120 -8.171 1.00 61.41 85 ALA A O 1
ATOM 699 N N . ILE A 1 86 ? 5.750 -5.905 -8.376 1.00 68.69 86 ILE A N 1
ATOM 700 C CA . ILE A 1 86 ? 6.117 -5.918 -9.798 1.00 68.69 86 ILE A CA 1
ATOM 701 C C . ILE A 1 86 ? 7.433 -5.161 -9.936 1.00 68.69 86 ILE A C 1
ATOM 703 O O . ILE A 1 86 ? 7.519 -4.011 -9.500 1.00 68.69 86 ILE A O 1
ATOM 707 N N . ASP A 1 87 ? 8.446 -5.787 -10.524 1.00 72.19 87 ASP A N 1
ATOM 708 C CA . ASP A 1 87 ? 9.715 -5.132 -10.848 1.00 72.19 87 ASP A CA 1
ATOM 709 C C . ASP A 1 87 ? 10.262 -5.668 -12.176 1.00 72.19 87 ASP A C 1
ATOM 711 O O . ASP A 1 87 ? 10.018 -6.811 -12.550 1.00 72.19 87 ASP A O 1
ATOM 715 N N . LEU A 1 88 ? 11.026 -4.851 -12.899 1.00 72.06 88 LEU A N 1
ATOM 716 C CA . LEU A 1 88 ? 11.671 -5.270 -14.147 1.00 72.06 88 LEU A CA 1
ATOM 717 C C . LEU A 1 88 ? 12.814 -6.265 -13.893 1.00 72.06 88 LEU A C 1
ATOM 719 O O . LEU A 1 88 ? 13.183 -7.029 -14.784 1.00 72.06 88 LEU A O 1
ATOM 723 N N . ASN A 1 89 ? 13.408 -6.239 -12.698 1.00 77.38 89 ASN A N 1
ATOM 724 C CA . ASN A 1 89 ? 14.512 -7.106 -12.327 1.00 77.38 89 ASN A CA 1
ATOM 725 C C . ASN A 1 89 ? 13.994 -8.413 -11.702 1.00 77.38 89 ASN A C 1
ATOM 727 O O . ASN A 1 89 ? 13.442 -8.430 -10.598 1.00 77.38 89 ASN A O 1
ATOM 731 N N . ARG A 1 90 ? 14.232 -9.528 -12.399 1.00 82.06 90 ARG A N 1
ATOM 732 C CA . ARG A 1 90 ? 13.839 -10.866 -11.947 1.00 82.06 90 ARG A CA 1
ATOM 733 C C . ARG A 1 90 ? 14.509 -11.275 -10.635 1.00 82.06 90 ARG A C 1
ATOM 735 O O . ARG A 1 90 ? 13.815 -11.781 -9.760 1.00 82.06 90 ARG A O 1
ATOM 742 N N . ASP A 1 91 ? 15.795 -10.986 -10.453 1.00 74.31 91 ASP A N 1
ATOM 743 C CA . ASP A 1 91 ? 16.524 -11.325 -9.223 1.00 74.31 91 ASP A CA 1
ATOM 744 C C . ASP A 1 91 ? 15.933 -10.591 -8.007 1.00 74.31 91 ASP A C 1
ATOM 746 O O . ASP A 1 91 ? 15.856 -11.133 -6.902 1.00 74.31 91 ASP A O 1
ATOM 750 N N . VAL A 1 92 ? 15.472 -9.349 -8.207 1.00 70.44 92 VAL A N 1
ATOM 751 C CA . VAL A 1 92 ? 14.765 -8.578 -7.171 1.00 70.44 92 VAL A CA 1
ATOM 752 C C . VAL A 1 92 ? 13.423 -9.229 -6.844 1.00 70.44 92 VAL A C 1
ATOM 754 O O . VAL A 1 92 ? 13.107 -9.379 -5.665 1.00 70.44 92 VAL A O 1
ATOM 757 N N . CYS A 1 93 ? 12.658 -9.652 -7.852 1.00 70.50 93 CYS A N 1
ATOM 758 C CA . CYS A 1 93 ? 11.379 -10.336 -7.652 1.00 70.50 93 CYS A CA 1
ATOM 759 C C . CYS A 1 93 ? 11.554 -11.649 -6.878 1.00 70.50 93 CYS A C 1
ATOM 761 O O . CYS A 1 93 ? 10.883 -11.861 -5.869 1.00 70.50 93 CYS A O 1
ATOM 763 N N . GLU A 1 94 ? 12.508 -12.487 -7.283 1.00 77.06 94 GLU A N 1
ATOM 764 C CA . GLU A 1 94 ? 12.823 -13.749 -6.605 1.00 77.06 94 GLU A CA 1
ATOM 765 C C . GLU A 1 94 ? 13.249 -13.514 -5.151 1.00 77.06 94 GLU A C 1
ATOM 767 O O . GLU A 1 94 ? 12.759 -14.178 -4.234 1.00 77.06 94 GLU A O 1
ATOM 772 N N . MET A 1 95 ? 14.095 -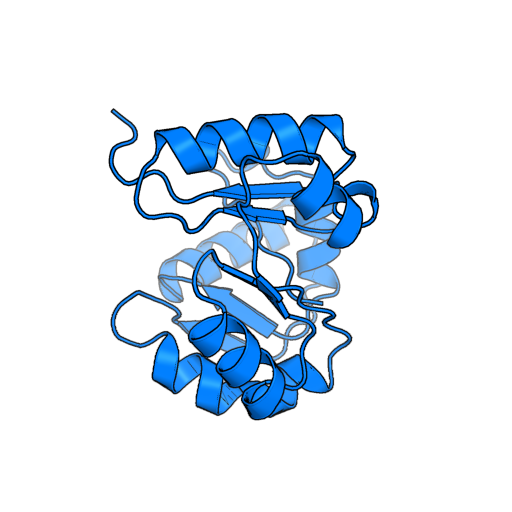12.506 -4.912 1.00 72.81 95 MET A N 1
ATOM 773 C CA . MET A 1 95 ? 14.500 -12.117 -3.562 1.00 72.81 95 MET A CA 1
ATOM 774 C C . MET A 1 95 ? 13.310 -11.649 -2.713 1.00 72.81 95 MET A C 1
ATOM 776 O O . MET A 1 95 ? 13.212 -12.016 -1.539 1.00 72.81 95 MET A O 1
ATOM 780 N N . VAL A 1 96 ? 12.425 -10.823 -3.276 1.00 61.03 96 VAL A N 1
ATOM 781 C CA . VAL A 1 96 ? 11.234 -10.297 -2.594 1.00 61.03 96 VAL A CA 1
ATOM 782 C C . VAL A 1 96 ? 10.278 -11.430 -2.240 1.00 61.03 96 VAL A C 1
ATOM 784 O O . VAL A 1 96 ? 9.847 -11.507 -1.088 1.00 61.03 96 VAL A O 1
ATOM 787 N N . SER A 1 97 ? 10.009 -12.347 -3.172 1.00 71.62 97 SER A N 1
ATOM 788 C CA . SER A 1 97 ? 9.188 -13.524 -2.895 1.00 71.62 97 SER A CA 1
ATOM 789 C C . SER A 1 97 ? 9.798 -14.410 -1.817 1.00 71.62 97 SER A C 1
ATOM 791 O O . SER A 1 97 ? 9.101 -14.754 -0.862 1.00 71.62 97 SER A O 1
ATOM 793 N N . ALA A 1 98 ? 11.097 -14.712 -1.897 1.00 73.31 98 ALA A N 1
ATOM 794 C CA . ALA A 1 98 ? 11.773 -15.557 -0.915 1.00 73.31 98 ALA A CA 1
ATOM 795 C C . ALA A 1 98 ? 11.800 -14.937 0.493 1.00 73.31 98 ALA A C 1
ATOM 797 O O . ALA A 1 98 ? 11.609 -15.639 1.484 1.00 73.31 98 ALA A O 1
ATOM 798 N N . LYS A 1 99 ? 12.029 -13.621 0.605 1.00 65.94 99 LYS A N 1
ATOM 799 C CA . LYS A 1 99 ? 12.150 -12.938 1.905 1.00 65.94 99 LYS A CA 1
ATOM 800 C C . LYS A 1 99 ? 10.809 -12.578 2.529 1.00 65.94 99 LYS A C 1
ATOM 802 O O . LYS A 1 99 ? 10.639 -12.712 3.740 1.00 65.94 99 LYS A O 1
ATOM 807 N N . LEU A 1 100 ? 9.877 -12.063 1.731 1.00 56.50 100 LEU A N 1
ATOM 808 C CA . LEU A 1 100 ? 8.616 -11.525 2.241 1.00 56.50 100 LEU A CA 1
ATOM 809 C C . LEU A 1 100 ? 7.480 -12.550 2.190 1.00 56.50 100 LEU A C 1
ATOM 811 O O . LEU A 1 100 ? 6.487 -12.366 2.891 1.00 56.50 100 LEU A O 1
ATOM 815 N N . GLY A 1 101 ? 7.631 -13.639 1.429 1.00 62.41 101 GLY A N 1
ATOM 816 C CA . GLY A 1 101 ? 6.584 -14.646 1.247 1.00 62.41 101 GLY A CA 1
ATOM 817 C C . GLY A 1 101 ? 5.401 -14.124 0.430 1.00 62.41 101 GLY A C 1
ATOM 818 O O . GLY A 1 101 ? 4.269 -14.541 0.652 1.00 62.41 101 GLY A O 1
ATOM 819 N N . VAL A 1 102 ? 5.654 -13.168 -0.466 1.00 61.81 102 VAL A N 1
ATOM 820 C CA . VAL A 1 102 ? 4.637 -12.494 -1.283 1.00 61.81 102 VAL A CA 1
ATOM 821 C C . VAL A 1 102 ? 4.879 -12.792 -2.765 1.00 61.81 102 VAL A C 1
ATOM 823 O O . VAL A 1 102 ? 6.041 -12.847 -3.174 1.00 61.81 102 VAL A O 1
ATOM 826 N N . PRO A 1 103 ? 3.840 -12.980 -3.593 1.00 65.81 103 PRO A N 1
ATOM 827 C CA . PRO A 1 103 ? 4.023 -13.103 -5.036 1.00 65.81 103 PRO A CA 1
ATOM 828 C C . PRO A 1 103 ? 4.734 -11.874 -5.617 1.00 65.81 103 PRO A C 1
ATOM 830 O O . PRO A 1 103 ? 4.369 -10.733 -5.320 1.00 65.81 103 PRO A O 1
ATOM 833 N N . ALA A 1 104 ? 5.757 -12.105 -6.436 1.00 73.00 104 ALA A N 1
ATOM 834 C CA . ALA A 1 104 ? 6.462 -11.066 -7.170 1.00 73.00 104 ALA A CA 1
ATOM 835 C C . ALA A 1 104 ? 6.503 -11.424 -8.658 1.00 73.00 104 ALA A C 1
ATOM 837 O O . ALA A 1 104 ? 6.838 -12.551 -9.021 1.00 73.00 104 ALA A O 1
ATOM 838 N N . ILE A 1 105 ? 6.158 -10.462 -9.506 1.00 80.50 105 ILE A N 1
ATOM 839 C CA . ILE A 1 105 ? 6.050 -10.608 -10.954 1.00 80.50 105 ILE A CA 1
ATOM 840 C C . ILE A 1 105 ? 7.180 -9.810 -11.593 1.00 80.50 105 ILE A C 1
ATOM 842 O O . ILE A 1 105 ? 7.311 -8.603 -11.379 1.00 80.50 105 ILE A O 1
ATOM 846 N N . ALA A 1 106 ? 7.996 -10.494 -12.390 1.00 82.12 106 ALA A N 1
ATOM 847 C CA . ALA A 1 106 ? 9.048 -9.856 -13.166 1.00 82.12 106 ALA A CA 1
ATOM 848 C C . ALA A 1 106 ? 8.443 -9.260 -14.446 1.00 82.12 106 ALA A C 1
ATOM 850 O O . ALA A 1 106 ? 8.227 -9.983 -15.417 1.00 82.12 106 ALA A O 1
ATOM 851 N N . GLY A 1 107 ? 8.166 -7.957 -14.451 1.00 80.06 107 GLY A N 1
ATOM 852 C CA . GLY A 1 107 ? 7.463 -7.296 -15.547 1.00 80.06 107 GLY A CA 1
ATOM 853 C C . GLY A 1 107 ? 7.420 -5.775 -15.420 1.00 80.06 107 GLY A C 1
ATOM 854 O O . GLY A 1 107 ? 7.922 -5.189 -14.459 1.00 80.06 107 GLY A O 1
ATOM 855 N N . ASN A 1 108 ? 6.837 -5.114 -16.421 1.00 81.69 108 ASN A N 1
ATOM 856 C CA . ASN A 1 108 ? 6.695 -3.663 -16.421 1.00 81.69 108 ASN A CA 1
ATOM 857 C C . ASN A 1 108 ? 5.314 -3.264 -15.890 1.00 81.69 108 ASN A C 1
ATOM 859 O O . ASN A 1 108 ? 4.297 -3.627 -16.466 1.00 81.69 108 ASN A O 1
ATOM 863 N N . ALA A 1 109 ? 5.259 -2.445 -14.841 1.00 78.62 109 ALA A N 1
ATOM 864 C CA . ALA A 1 109 ? 3.994 -1.941 -14.303 1.00 78.62 109 ALA A CA 1
ATOM 865 C C . ALA A 1 109 ? 3.260 -0.958 -15.248 1.00 78.62 109 ALA A C 1
ATOM 867 O O . ALA A 1 109 ? 2.165 -0.501 -14.926 1.00 78.62 109 ALA A O 1
ATOM 868 N N . THR A 1 110 ? 3.839 -0.617 -16.403 1.00 85.00 110 THR A N 1
ATOM 869 C CA . THR A 1 110 ? 3.160 0.115 -17.486 1.00 85.00 110 THR A CA 1
ATOM 870 C C . THR A 1 110 ? 2.657 -0.787 -18.619 1.00 85.00 110 THR A C 1
ATOM 872 O O . THR A 1 110 ? 2.123 -0.282 -19.605 1.00 85.00 110 THR A O 1
ATOM 875 N N . ASP A 1 111 ? 2.794 -2.108 -18.487 1.00 89.69 111 ASP A N 1
ATOM 876 C CA . ASP A 1 111 ? 2.257 -3.098 -19.418 1.00 89.69 111 ASP A CA 1
ATOM 877 C C . ASP A 1 111 ? 0.966 -3.725 -18.867 1.00 89.69 111 ASP A C 1
ATOM 879 O O . ASP A 1 111 ? 0.913 -4.199 -17.733 1.00 89.69 111 ASP A O 1
ATOM 883 N N . VAL A 1 112 ? -0.086 -3.739 -19.688 1.00 90.31 112 VAL A N 1
ATOM 884 C CA . VAL A 1 112 ? -1.406 -4.260 -19.307 1.00 90.31 112 VAL A CA 1
ATOM 885 C C . VAL A 1 112 ? -1.339 -5.745 -18.973 1.00 90.31 112 VAL A C 1
ATOM 887 O O . VAL A 1 112 ? -1.916 -6.145 -17.967 1.00 90.31 112 VAL A O 1
ATOM 890 N N . ALA A 1 113 ? -0.602 -6.542 -19.753 1.00 91.19 113 ALA A N 1
ATOM 891 C CA . ALA A 1 113 ? -0.512 -7.983 -19.522 1.00 91.19 113 ALA A CA 1
ATOM 892 C C . ALA A 1 113 ? 0.129 -8.287 -18.159 1.00 91.19 113 ALA A C 1
ATOM 894 O O . ALA A 1 113 ? -0.394 -9.091 -17.388 1.00 91.19 113 ALA A O 1
ATOM 895 N N . THR A 1 114 ? 1.199 -7.563 -17.816 1.00 86.62 114 THR A N 1
ATOM 896 C CA . THR A 1 114 ? 1.838 -7.640 -16.493 1.00 86.62 114 THR A CA 1
ATOM 897 C C . THR A 1 114 ? 0.859 -7.278 -15.362 1.00 86.62 114 THR A C 1
ATOM 899 O O . THR A 1 114 ? 0.834 -7.921 -14.313 1.00 86.62 114 THR A O 1
ATOM 902 N N . LEU A 1 115 ? 0.034 -6.242 -15.546 1.00 83.06 115 LEU A N 1
ATOM 903 C CA . LEU A 1 115 ? -0.943 -5.825 -14.536 1.00 83.06 115 LEU A CA 1
ATOM 904 C C . LEU A 1 115 ? -2.128 -6.798 -14.399 1.00 83.06 115 LEU A C 1
ATOM 906 O O . LEU A 1 115 ? -2.676 -6.946 -13.304 1.00 83.06 115 LEU A O 1
ATOM 910 N N . GLU A 1 116 ? -2.527 -7.460 -15.484 1.00 86.56 116 GLU A N 1
ATOM 911 C CA . GLU A 1 116 ? -3.536 -8.523 -15.473 1.00 86.56 116 GLU A CA 1
ATOM 912 C C . GLU A 1 116 ? -3.025 -9.782 -14.768 1.00 86.56 116 GLU A C 1
ATOM 914 O O . GLU A 1 116 ? 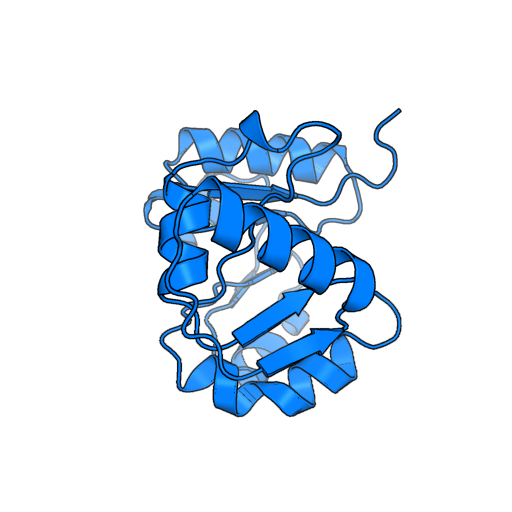-3.749 -10.336 -13.941 1.00 86.56 116 GLU A O 1
ATOM 919 N N . GLU A 1 117 ? -1.770 -10.178 -15.014 1.00 84.25 117 GLU A N 1
ATOM 920 C CA . GLU A 1 117 ? -1.088 -11.248 -14.268 1.00 84.25 117 GLU A CA 1
ATOM 921 C C . GLU A 1 117 ? -1.052 -10.937 -12.764 1.00 84.25 117 GLU A C 1
ATOM 923 O O . GLU A 1 117 ? -1.251 -11.817 -11.929 1.00 84.25 117 GLU A O 1
ATOM 928 N N . ALA A 1 118 ? -0.888 -9.659 -12.411 1.00 77.75 118 ALA A N 1
ATOM 929 C CA . ALA A 1 118 ? -0.950 -9.176 -11.034 1.00 77.75 118 ALA A CA 1
ATOM 930 C C . ALA A 1 118 ? -2.375 -9.077 -10.452 1.00 77.75 118 ALA A C 1
ATOM 932 O O . ALA A 1 118 ? -2.542 -8.595 -9.330 1.00 77.75 118 ALA A O 1
ATOM 933 N N . GLU A 1 119 ? -3.404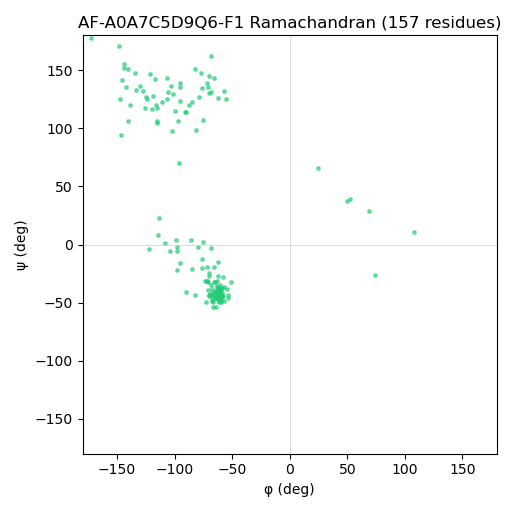 -9.477 -11.206 1.00 80.81 119 GLU A N 1
ATOM 934 C CA . GLU A 1 119 ? -4.826 -9.344 -10.870 1.00 80.81 119 GLU A CA 1
ATOM 935 C C . GLU A 1 119 ? -5.219 -7.925 -10.412 1.00 80.81 119 GLU A C 1
ATOM 937 O O . GLU A 1 119 ? -6.059 -7.743 -9.520 1.00 80.81 119 GLU A O 1
ATOM 942 N N . ILE A 1 120 ? -4.639 -6.884 -11.027 1.00 81.00 120 ILE A N 1
ATOM 943 C CA . ILE A 1 120 ? -4.788 -5.505 -10.539 1.00 81.00 120 ILE A CA 1
ATOM 944 C C . ILE A 1 120 ? -6.252 -5.048 -10.458 1.00 81.00 120 ILE A C 1
ATOM 946 O O . ILE A 1 120 ? -6.598 -4.224 -9.616 1.00 81.00 120 ILE A O 1
ATOM 950 N N . GLY A 1 121 ? -7.143 -5.599 -11.285 1.00 79.44 121 GLY A N 1
ATOM 951 C CA . GLY A 1 121 ? -8.565 -5.249 -11.275 1.00 79.44 121 GLY A CA 1
ATOM 952 C C . GLY A 1 121 ? -9.312 -5.651 -10.003 1.00 79.44 121 GLY A C 1
ATOM 953 O O . GLY A 1 121 ? -10.369 -5.100 -9.701 1.00 79.44 121 GLY A O 1
ATOM 954 N N . ARG A 1 122 ? -8.765 -6.586 -9.220 1.00 75.50 122 ARG A N 1
ATOM 955 C CA . ARG A 1 122 ? -9.357 -7.045 -7.955 1.00 75.50 122 ARG A CA 1
ATOM 956 C C . ARG A 1 122 ? -8.740 -6.374 -6.731 1.00 75.50 122 ARG A C 1
ATOM 958 O O . ARG A 1 122 ? -9.239 -6.576 -5.624 1.00 75.50 122 ARG A O 1
ATOM 965 N N . THR A 1 123 ? -7.698 -5.557 -6.908 1.00 63.69 123 THR A N 1
ATOM 966 C CA . THR A 1 123 ? -6.990 -4.948 -5.780 1.00 63.69 123 THR A CA 1
ATOM 967 C C . THR A 1 123 ? -7.803 -3.851 -5.093 1.00 63.69 123 THR A C 1
ATOM 969 O O . THR A 1 123 ? -8.439 -2.994 -5.720 1.00 63.69 123 THR A O 1
ATOM 972 N N . ASP A 1 124 ? -7.739 -3.833 -3.762 1.00 65.19 124 ASP A N 1
ATOM 973 C CA . ASP A 1 124 ? -8.255 -2.725 -2.967 1.00 65.19 124 ASP A CA 1
ATOM 974 C C . ASP A 1 124 ? -7.381 -1.473 -3.083 1.00 65.19 124 ASP A C 1
ATOM 976 O O . ASP A 1 124 ? -7.919 -0.364 -3.005 1.00 65.19 124 ASP A O 1
ATOM 980 N N . VAL A 1 125 ? -6.064 -1.643 -3.275 1.00 66.69 125 VAL A N 1
ATOM 981 C CA . VAL A 1 125 ? -5.087 -0.557 -3.431 1.00 66.69 125 VAL A CA 1
ATOM 982 C C . VAL A 1 125 ? -3.956 -0.967 -4.379 1.00 66.69 125 VAL A C 1
ATOM 984 O O . VAL A 1 125 ? -3.253 -1.942 -4.140 1.00 66.69 125 VAL A O 1
ATOM 987 N N . ALA A 1 126 ? -3.736 -0.165 -5.417 1.00 68.69 126 ALA A N 1
ATOM 988 C CA . ALA A 1 126 ? -2.587 -0.238 -6.312 1.00 68.69 126 ALA A CA 1
ATOM 989 C C . ALA A 1 126 ? -1.587 0.881 -5.970 1.00 68.69 126 ALA A C 1
ATOM 991 O O . ALA A 1 126 ? -1.999 2.021 -5.726 1.00 68.69 126 ALA A O 1
ATOM 992 N N . VAL A 1 127 ? -0.285 0.575 -5.935 1.00 71.19 127 VAL A N 1
ATOM 993 C CA . VAL A 1 127 ? 0.750 1.539 -5.522 1.00 71.19 127 VAL A CA 1
ATOM 994 C C . VAL A 1 127 ? 1.849 1.677 -6.575 1.00 71.19 127 VAL A C 1
ATOM 996 O O . VAL A 1 127 ? 2.577 0.725 -6.829 1.00 71.19 127 VAL A O 1
ATOM 999 N N . GLY A 1 128 ? 2.003 2.872 -7.146 1.00 72.69 128 GLY A N 1
ATOM 1000 C CA . GLY A 1 128 ? 3.074 3.208 -8.088 1.00 72.69 128 GLY A CA 1
ATOM 1001 C C . GLY A 1 128 ? 4.242 3.899 -7.382 1.00 72.69 128 GLY A C 1
ATOM 1002 O O . GLY A 1 128 ? 4.150 5.060 -6.985 1.00 72.69 128 GLY A O 1
ATOM 1003 N N . MET A 1 129 ? 5.360 3.197 -7.199 1.00 74.88 129 MET A N 1
ATOM 1004 C CA . MET A 1 129 ? 6.562 3.738 -6.534 1.00 74.88 129 MET A CA 1
ATOM 1005 C C . MET A 1 129 ? 7.761 3.867 -7.480 1.00 74.88 129 MET A C 1
ATOM 1007 O O . MET A 1 129 ? 8.906 3.930 -7.034 1.00 74.88 129 MET A O 1
ATOM 1011 N N . MET A 1 130 ? 7.520 3.946 -8.790 1.00 79.50 130 MET A N 1
ATOM 1012 C CA . MET A 1 130 ? 8.583 3.968 -9.794 1.00 79.50 130 MET A CA 1
ATOM 1013 C C . MET A 1 130 ? 9.406 5.261 -9.741 1.00 79.50 130 MET A C 1
ATOM 1015 O O . MET A 1 130 ? 9.015 6.279 -9.145 1.00 79.50 130 MET A O 1
ATOM 1019 N N . ARG A 1 131 ? 10.599 5.213 -10.350 1.00 75.06 131 ARG A N 1
ATOM 1020 C CA . ARG A 1 131 ? 11.550 6.334 -10.362 1.00 75.06 131 ARG A CA 1
ATOM 1021 C C . ARG A 1 131 ? 11.026 7.531 -11.149 1.00 75.06 131 ARG A C 1
ATOM 1023 O O . ARG A 1 131 ? 11.192 8.656 -10.675 1.00 75.06 131 ARG A O 1
ATOM 1030 N N . GLN A 1 132 ? 10.387 7.294 -12.291 1.00 78.50 132 GLN A N 1
ATOM 1031 C CA . GLN A 1 132 ? 9.872 8.356 -13.146 1.00 78.50 132 GLN A CA 1
ATOM 1032 C C . GLN A 1 132 ? 8.393 8.625 -12.857 1.00 78.50 132 GLN A C 1
ATOM 1034 O O . GLN A 1 132 ?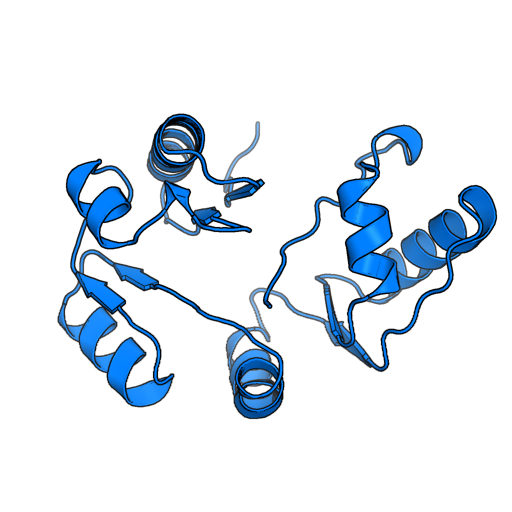 7.585 7.703 -12.753 1.00 78.50 132 GLN A O 1
ATOM 1039 N N . SER A 1 133 ? 8.025 9.905 -12.758 1.00 81.25 133 SER A N 1
ATOM 1040 C CA . SER A 1 133 ? 6.626 10.315 -12.578 1.00 81.25 133 SER A CA 1
ATOM 1041 C C . SER A 1 133 ? 5.746 9.911 -13.769 1.00 81.25 133 SER A C 1
ATOM 1043 O O . SER A 1 133 ? 4.572 9.618 -13.577 1.00 81.25 133 SER A O 1
ATOM 1045 N N . ALA A 1 134 ? 6.303 9.862 -14.985 1.00 85.19 134 ALA A N 1
ATOM 1046 C CA . ALA A 1 134 ? 5.578 9.442 -16.186 1.00 85.19 134 ALA A CA 1
ATOM 1047 C C . ALA A 1 134 ? 5.099 7.984 -16.089 1.00 85.19 134 ALA A C 1
ATOM 1049 O O . ALA A 1 134 ? 3.922 7.717 -16.323 1.00 85.19 134 ALA A O 1
ATOM 1050 N N . ASP A 1 135 ? 5.966 7.068 -15.647 1.00 82.62 135 ASP A N 1
ATOM 1051 C CA . ASP A 1 135 ? 5.609 5.656 -15.455 1.00 82.62 135 ASP A CA 1
ATOM 1052 C C . ASP A 1 135 ? 4.508 5.506 -14.401 1.00 82.62 135 ASP A C 1
ATOM 1054 O O . ASP A 1 135 ? 3.547 4.764 -14.569 1.00 82.62 135 ASP A O 1
ATOM 1058 N N . ASN A 1 136 ? 4.617 6.280 -13.325 1.00 78.19 136 ASN A N 1
ATOM 1059 C CA . ASN A 1 136 ? 3.640 6.338 -12.245 1.00 78.19 136 ASN A CA 1
ATOM 1060 C C . ASN A 1 136 ? 2.268 6.857 -12.714 1.00 78.19 136 ASN A C 1
ATOM 1062 O O . ASN A 1 136 ? 1.237 6.344 -12.278 1.00 78.19 136 ASN A O 1
ATOM 1066 N N . LEU A 1 137 ? 2.232 7.826 -13.634 1.00 85.19 137 LEU A N 1
ATOM 1067 C CA . LEU A 1 137 ? 0.995 8.295 -14.265 1.00 85.19 137 LEU A CA 1
ATOM 1068 C C . LEU A 1 137 ? 0.407 7.247 -15.215 1.00 85.19 137 LEU A C 1
ATOM 1070 O O . LEU A 1 137 ? -0.797 6.998 -15.166 1.00 85.19 137 LEU A O 1
ATOM 1074 N N . ALA A 1 138 ? 1.240 6.607 -16.039 1.00 87.25 138 ALA A N 1
ATOM 1075 C CA . ALA A 1 138 ? 0.811 5.528 -16.926 1.00 87.25 138 ALA A CA 1
ATOM 1076 C C . ALA A 1 138 ? 0.208 4.368 -16.122 1.00 87.25 138 ALA A C 1
ATOM 1078 O O . ALA A 1 138 ? -0.929 3.973 -16.366 1.00 87.25 138 ALA A O 1
ATOM 1079 N N . PHE A 1 139 ? 0.903 3.911 -15.080 1.00 85.19 139 PHE A N 1
ATOM 1080 C CA . PHE A 1 139 ? 0.389 2.931 -14.128 1.00 85.19 139 PHE A CA 1
ATOM 1081 C C . PHE A 1 139 ? -0.950 3.357 -13.525 1.00 85.19 139 PHE A C 1
ATOM 1083 O O . PHE A 1 139 ? -1.868 2.546 -13.461 1.00 85.19 139 PHE A O 1
ATOM 1090 N N . CYS A 1 140 ? -1.108 4.627 -13.127 1.00 83.25 140 CYS A N 1
ATOM 1091 C CA . CYS A 1 140 ? -2.387 5.110 -12.604 1.00 83.25 140 CYS A CA 1
ATOM 1092 C C . CYS A 1 140 ? -3.531 4.948 -13.604 1.00 83.25 140 CYS A C 1
ATOM 1094 O O . CYS A 1 140 ? -4.614 4.503 -13.226 1.00 83.25 140 CYS A O 1
ATOM 1096 N N . LEU A 1 141 ? -3.308 5.305 -14.868 1.00 88.25 141 LEU A N 1
ATOM 1097 C CA . LEU A 1 141 ? -4.324 5.180 -15.911 1.00 88.25 141 LEU A CA 1
ATOM 1098 C C . LEU A 1 141 ? -4.685 3.712 -16.156 1.00 88.25 141 LEU A C 1
ATOM 1100 O O . LEU A 1 141 ? -5.867 3.367 -16.182 1.00 88.25 141 LEU A O 1
ATOM 1104 N N . LEU A 1 142 ? -3.679 2.844 -16.264 1.00 90.56 142 LEU A N 1
ATOM 1105 C CA . LEU A 1 142 ? -3.870 1.420 -16.528 1.00 90.56 142 LEU A CA 1
ATOM 1106 C C . LEU A 1 142 ? -4.539 0.706 -15.353 1.00 90.56 142 LEU A C 1
ATOM 1108 O O . LEU A 1 142 ? -5.553 0.040 -15.538 1.00 90.56 142 LEU A O 1
ATOM 1112 N N . ALA A 1 143 ? -4.049 0.916 -14.131 1.00 81.88 143 ALA A N 1
ATOM 1113 C CA . ALA A 1 143 ? -4.649 0.367 -12.920 1.00 81.88 143 ALA A CA 1
ATOM 1114 C C . ALA A 1 143 ? -6.103 0.834 -12.752 1.00 81.88 143 ALA A C 1
ATOM 1116 O O . ALA A 1 143 ? -6.965 0.054 -12.343 1.00 81.88 143 ALA A O 1
ATOM 1117 N N . LYS A 1 144 ? -6.405 2.093 -13.106 1.00 85.38 144 LYS A N 1
ATOM 1118 C CA . LYS A 1 144 ? -7.772 2.627 -13.053 1.00 85.38 144 LYS A CA 1
ATOM 1119 C C . LYS A 1 144 ? -8.669 1.958 -14.083 1.00 85.38 144 LYS A C 1
ATOM 1121 O O . LYS A 1 144 ? -9.777 1.562 -13.731 1.00 85.38 144 LYS A O 1
ATOM 1126 N N . SER A 1 145 ? -8.184 1.834 -15.318 1.00 90.06 145 SER A N 1
ATOM 1127 C CA . SER A 1 145 ? -8.891 1.164 -16.410 1.00 90.06 145 SER A CA 1
ATOM 1128 C C . SER A 1 145 ? -9.160 -0.307 -16.095 1.00 90.06 145 SER A C 1
ATOM 1130 O O . SER A 1 145 ? -10.232 -0.812 -16.406 1.00 90.06 145 SER A O 1
ATOM 1132 N N . ALA A 1 146 ? -8.212 -0.980 -15.446 1.00 87.06 146 ALA A N 1
ATOM 1133 C CA . ALA A 1 146 ? -8.318 -2.386 -15.081 1.00 87.06 146 ALA A CA 1
ATOM 1134 C C . ALA A 1 146 ? -9.239 -2.645 -13.872 1.00 87.06 146 ALA A C 1
ATOM 1136 O O . ALA A 1 146 ? -9.615 -3.787 -13.634 1.00 87.06 146 ALA A O 1
ATOM 1137 N N . GLY A 1 147 ? -9.634 -1.609 -13.119 1.00 81.62 147 GLY A N 1
ATOM 1138 C CA . GLY A 1 147 ? -10.624 -1.724 -12.041 1.00 81.62 147 GLY A CA 1
ATOM 1139 C C . GLY A 1 147 ? -10.079 -1.613 -10.615 1.00 81.62 147 GLY A C 1
ATOM 1140 O O . GLY A 1 147 ? -10.830 -1.848 -9.667 1.00 81.62 147 GLY A O 1
ATOM 1141 N N . ALA A 1 148 ? -8.819 -1.203 -10.424 1.00 78.75 148 ALA A N 1
ATOM 1142 C CA . ALA A 1 148 ? -8.272 -0.977 -9.087 1.00 78.75 148 ALA A CA 1
ATOM 1143 C C . ALA A 1 148 ? -9.138 0.026 -8.302 1.00 78.75 148 ALA A C 1
ATOM 1145 O O . ALA A 1 148 ? -9.383 1.158 -8.743 1.00 78.75 148 ALA A O 1
ATOM 1146 N N . LYS A 1 149 ? -9.592 -0.368 -7.103 1.00 73.75 149 LYS A N 1
ATOM 1147 C CA . LYS A 1 149 ? -10.523 0.454 -6.304 1.00 73.75 149 LYS A CA 1
ATOM 1148 C C . LYS A 1 149 ? -9.884 1.761 -5.844 1.00 73.75 149 LYS A C 1
ATOM 1150 O O . LYS A 1 149 ? -10.562 2.782 -5.700 1.00 73.75 149 LYS A O 1
ATOM 1155 N N . ARG A 1 150 ? -8.577 1.726 -5.592 1.00 68.62 150 ARG A N 1
ATOM 1156 C CA . ARG A 1 150 ? -7.783 2.854 -5.117 1.00 68.62 150 ARG A CA 1
ATOM 1157 C C . ARG A 1 150 ? -6.387 2.785 -5.708 1.00 68.62 150 ARG A C 1
ATOM 1159 O O . ARG A 1 150 ? -5.814 1.707 -5.794 1.00 68.62 150 ARG A O 1
ATOM 1166 N N . ILE A 1 151 ? -5.833 3.938 -6.061 1.00 72.38 151 ILE A N 1
ATOM 1167 C CA . ILE A 1 151 ? -4.494 4.037 -6.633 1.00 72.38 151 ILE A CA 1
ATOM 1168 C C . ILE A 1 151 ? -3.757 5.153 -5.912 1.00 72.38 151 ILE A C 1
ATOM 1170 O O . ILE A 1 151 ? -4.320 6.227 -5.695 1.00 72.38 151 ILE A O 1
ATOM 1174 N N . ILE A 1 152 ? -2.522 4.885 -5.507 1.00 74.81 152 ILE A N 1
ATOM 1175 C CA . ILE A 1 152 ? -1.620 5.876 -4.926 1.00 74.81 152 ILE A CA 1
ATOM 1176 C C . ILE A 1 152 ? -0.297 5.786 -5.654 1.00 74.81 152 ILE A C 1
ATOM 1178 O O . ILE A 1 152 ? 0.198 4.697 -5.909 1.00 74.81 152 ILE A O 1
ATOM 1182 N N . THR A 1 153 ? 0.285 6.929 -5.990 1.00 67.12 153 THR A N 1
ATOM 1183 C CA . THR A 1 153 ? 1.550 6.942 -6.707 1.00 67.12 153 THR A CA 1
ATOM 1184 C C . THR A 1 153 ? 2.470 8.042 -6.214 1.00 67.12 153 THR A C 1
ATOM 1186 O O . THR A 1 153 ? 2.015 9.095 -5.765 1.00 67.12 153 THR A O 1
ATOM 1189 N N . ARG A 1 154 ? 3.779 7.813 -6.318 1.00 73.69 154 ARG A N 1
ATOM 1190 C CA . ARG A 1 154 ? 4.798 8.821 -6.025 1.00 73.69 154 ARG A CA 1
ATOM 1191 C C . ARG A 1 154 ? 4.931 9.798 -7.195 1.00 73.69 154 ARG A C 1
ATOM 1193 O O . ARG A 1 154 ? 5.211 9.386 -8.316 1.00 73.69 154 ARG A O 1
ATOM 1200 N N . MET A 1 155 ? 4.827 11.095 -6.922 1.00 77.19 155 MET A N 1
ATOM 1201 C CA . MET A 1 155 ? 5.135 12.159 -7.884 1.00 77.19 155 MET A CA 1
ATOM 1202 C C . MET A 1 155 ? 6.333 12.947 -7.364 1.00 77.19 155 MET A C 1
ATOM 1204 O O . MET A 1 155 ? 6.210 13.708 -6.411 1.00 77.19 155 MET A O 1
ATOM 1208 N N . ALA A 1 156 ? 7.510 12.728 -7.955 1.00 61.81 156 ALA A N 1
ATOM 1209 C CA . ALA A 1 156 ? 8.757 13.333 -7.472 1.00 61.81 156 ALA A CA 1
ATOM 1210 C C . ALA A 1 156 ? 8.838 14.847 -7.745 1.00 61.81 156 ALA A C 1
ATOM 1212 O O . ALA A 1 156 ? 9.617 15.545 -7.104 1.00 61.81 156 ALA A O 1
ATOM 1213 N N . ASN A 1 157 ? 8.030 15.347 -8.684 1.00 67.62 157 ASN A N 1
ATOM 1214 C CA . ASN A 1 157 ? 7.920 16.764 -8.999 1.00 67.62 157 ASN A CA 1
ATOM 1215 C C . ASN A 1 157 ? 6.468 17.069 -9.415 1.00 67.62 157 ASN A C 1
ATOM 1217 O O . ASN A 1 157 ? 6.103 16.799 -10.556 1.00 67.62 157 ASN A O 1
ATOM 1221 N N . PRO A 1 158 ? 5.608 17.500 -8.478 1.00 58.81 158 PRO A N 1
ATOM 1222 C CA . PRO A 1 158 ? 4.184 17.733 -8.729 1.00 58.81 158 PRO A CA 1
ATOM 1223 C C . PRO A 1 158 ? 3.873 19.132 -9.290 1.00 58.81 158 PRO A C 1
ATOM 1225 O O . PRO A 1 158 ? 2.700 19.478 -9.400 1.00 58.81 158 PRO A O 1
ATOM 1228 N N . LYS A 1 159 ? 4.904 19.942 -9.563 1.00 52.56 159 LYS A N 1
ATOM 1229 C CA . LYS A 1 159 ?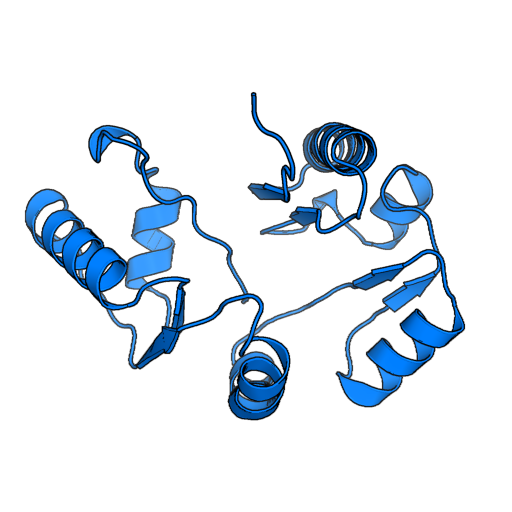 4.773 21.274 -10.161 1.00 52.56 159 LYS A CA 1
ATOM 1230 C C . LYS A 1 159 ? 4.612 21.202 -11.672 1.00 52.56 159 LYS A C 1
ATOM 1232 O O . LYS A 1 159 ? 5.290 20.346 -12.281 1.00 52.56 159 LYS A O 1
#